Protein AF-A0A261Q6M7-F1 (afdb_monomer_lite)

Foldseek 3Di:
DWDFDQDPNDTFTWDDDPQKTFLQSLCVVLPVPVCLFPVNQCPDPVLVVVLVVVCVVVVHDSCVAWDADDDDPPGGIIGGNVSSLVSNCVSDVVSVVVVVVVVVQVVVCVVPVVSVVVVVVVVVVVVCVVVVNDDD

Secondary structure (DSSP, 8-state):
-EEEEEETTEEEEEEEETTEEEHHHHHHHTT--GGG-HHHHTTSHHHHHHHHHHHHHHT--HHHHEEEE-STTT-EEEEEHHHHHHHHHHH-HHHHHHHHHHHHHHHHHHH-HHHHHHHHHHHHHHHHHHTT----

Structure (mmCIF, N/CA/C/O backbone):
data_AF-A0A261Q6M7-F1
#
_entry.id   AF-A0A261Q6M7-F1
#
loop_
_atom_site.group_PDB
_atom_site.id
_atom_site.type_symbol
_atom_site.label_atom_id
_atom_site.label_alt_id
_atom_site.label_comp_id
_atom_site.label_asym_id
_atom_site.label_entity_id
_atom_site.label_seq_id
_atom_site.pdbx_PDB_ins_code
_atom_site.Cartn_x
_atom_site.Cartn_y
_atom_site.Cartn_z
_atom_site.occupancy
_atom_site.B_iso_or_equiv
_atom_site.auth_seq_id
_atom_site.auth_comp_id
_atom_site.auth_asym_id
_atom_site.auth_atom_id
_atom_site.pdbx_PDB_model_num
ATOM 1 N N . MET A 1 1 ? 16.156 -3.642 7.507 1.00 45.59 1 MET A N 1
ATOM 2 C CA . MET A 1 1 ? 15.536 -4.521 8.528 1.00 45.59 1 MET A CA 1
ATOM 3 C C . MET A 1 1 ? 14.318 -5.150 7.878 1.00 45.59 1 MET A C 1
ATOM 5 O O . MET A 1 1 ? 13.606 -4.434 7.192 1.00 45.59 1 MET A O 1
ATOM 9 N N . GLU A 1 2 ? 14.104 -6.455 8.018 1.00 50.75 2 GLU A N 1
ATOM 10 C CA . GLU A 1 2 ? 12.935 -7.129 7.436 1.00 50.75 2 GLU A CA 1
ATOM 11 C C . GLU A 1 2 ? 11.718 -6.931 8.341 1.00 50.75 2 GLU A C 1
ATOM 13 O O . GLU A 1 2 ? 11.823 -7.063 9.562 1.00 50.75 2 GLU A O 1
ATOM 18 N N . LYS A 1 3 ? 10.565 -6.593 7.755 1.00 54.12 3 LYS A N 1
ATOM 19 C CA . LYS A 1 3 ? 9.304 -6.509 8.492 1.00 54.12 3 LYS A CA 1
ATOM 20 C C . LYS A 1 3 ? 8.406 -7.653 8.056 1.00 54.12 3 LYS A C 1
ATOM 22 O O . LYS A 1 3 ? 8.107 -7.803 6.873 1.00 54.12 3 LYS A O 1
ATOM 27 N N . LEU A 1 4 ? 7.953 -8.429 9.035 1.00 43.09 4 LEU A N 1
ATOM 28 C CA . LEU A 1 4 ? 6.931 -9.442 8.832 1.00 43.09 4 LEU A CA 1
ATOM 29 C C . LEU A 1 4 ? 5.602 -8.738 8.551 1.00 43.09 4 LEU A C 1
ATOM 31 O O . LEU A 1 4 ? 5.015 -8.131 9.451 1.00 43.09 4 LEU A O 1
ATOM 35 N N . ILE A 1 5 ? 5.130 -8.803 7.311 1.00 57.44 5 ILE A N 1
ATOM 36 C CA . ILE A 1 5 ? 3.763 -8.403 6.984 1.00 57.44 5 ILE A CA 1
ATOM 37 C C . ILE A 1 5 ? 2.941 -9.685 6.931 1.00 57.44 5 ILE A C 1
ATOM 39 O O . ILE A 1 5 ? 3.225 -10.582 6.139 1.00 57.44 5 ILE A O 1
ATOM 43 N N . VAL A 1 6 ? 1.944 -9.789 7.811 1.00 52.16 6 VAL A N 1
ATOM 44 C CA . VAL A 1 6 ? 0.970 -10.880 7.763 1.00 52.16 6 VAL A CA 1
ATOM 45 C C . VAL A 1 6 ? -0.149 -10.449 6.829 1.00 52.16 6 VAL A C 1
ATOM 47 O O . VAL A 1 6 ? -0.922 -9.553 7.163 1.00 52.16 6 VAL A O 1
ATOM 50 N N . PHE A 1 7 ? -0.231 -11.084 5.666 1.00 50.12 7 PHE A N 1
ATOM 51 C CA . PHE A 1 7 ? -1.301 -10.871 4.699 1.00 50.12 7 PHE A CA 1
ATOM 52 C C . PHE A 1 7 ? -2.050 -12.190 4.498 1.00 50.12 7 PHE A C 1
ATOM 54 O O . PHE A 1 7 ? -1.425 -13.224 4.283 1.00 50.12 7 PHE A O 1
ATOM 61 N N . ASN A 1 8 ? -3.379 -12.193 4.647 1.00 47.53 8 ASN A N 1
ATOM 62 C CA . ASN A 1 8 ? -4.212 -13.406 4.574 1.00 47.53 8 ASN A CA 1
ATOM 63 C C . ASN A 1 8 ? -3.699 -14.587 5.430 1.00 47.53 8 ASN A C 1
ATOM 65 O O . ASN A 1 8 ? -3.713 -15.734 4.995 1.00 47.53 8 ASN A O 1
ATOM 69 N N . GLY A 1 9 ? -3.185 -14.315 6.635 1.00 48.59 9 GLY A N 1
ATOM 70 C CA . GLY A 1 9 ? -2.640 -15.350 7.527 1.00 48.59 9 GLY A CA 1
ATOM 71 C C . GLY A 1 9 ? -1.258 -15.890 7.135 1.00 48.59 9 GLY A C 1
ATOM 72 O O . GLY A 1 9 ? -0.716 -16.721 7.857 1.00 48.59 9 GLY A O 1
ATOM 73 N N . HIS A 1 10 ? -0.659 -15.387 6.054 1.00 49.84 10 HIS A N 1
ATOM 74 C CA . HIS A 1 10 ? 0.680 -15.756 5.612 1.00 49.84 10 HIS A CA 1
ATOM 75 C C . HIS A 1 10 ? 1.682 -14.685 6.038 1.00 49.84 10 HIS A C 1
ATOM 77 O O . HIS A 1 10 ? 1.532 -13.501 5.731 1.00 49.84 10 HIS A O 1
ATOM 83 N N . SER A 1 11 ? 2.713 -15.105 6.764 1.00 57.25 11 SER A N 1
ATOM 84 C CA . SER A 1 11 ? 3.893 -14.295 7.049 1.00 57.25 11 SER A CA 1
ATOM 85 C C . SER A 1 11 ? 4.720 -14.128 5.779 1.00 57.25 11 SER A C 1
ATOM 87 O O . SER A 1 11 ? 5.283 -15.105 5.285 1.00 57.25 11 SER A O 1
ATOM 89 N N . MET A 1 12 ? 4.816 -12.903 5.269 1.00 68.88 12 MET A N 1
ATOM 90 C CA . MET A 1 12 ? 5.655 -12.578 4.117 1.00 68.88 12 MET A CA 1
ATOM 91 C C . MET A 1 12 ? 6.823 -11.707 4.577 1.00 68.88 12 MET A C 1
ATOM 93 O O . MET A 1 12 ? 6.629 -10.709 5.277 1.00 68.88 12 MET A O 1
ATOM 97 N N . ASN A 1 13 ? 8.036 -12.088 4.176 1.00 77.06 13 ASN A N 1
ATOM 98 C CA . ASN A 1 13 ? 9.225 -11.269 4.380 1.00 77.06 13 ASN A CA 1
ATOM 99 C C . ASN A 1 13 ? 9.311 -10.261 3.240 1.00 77.06 13 ASN A C 1
ATOM 101 O O . ASN A 1 13 ? 9.616 -10.620 2.103 1.00 77.06 13 ASN A O 1
ATOM 105 N N . ILE A 1 14 ? 9.006 -9.004 3.549 1.00 87.00 14 ILE A N 1
ATOM 106 C CA . ILE A 1 14 ? 9.129 -7.894 2.611 1.00 87.00 14 ILE A CA 1
ATOM 107 C C . ILE A 1 14 ? 10.305 -7.032 3.060 1.00 87.00 14 ILE A C 1
ATOM 109 O O . ILE A 1 14 ? 10.364 -6.595 4.215 1.00 87.00 14 ILE A O 1
ATOM 113 N N . SER A 1 15 ? 11.249 -6.787 2.151 1.00 89.38 15 SER A N 1
ATOM 114 C CA . SER A 1 15 ? 12.418 -5.972 2.471 1.00 89.38 15 SER A CA 1
ATOM 115 C C . SER A 1 15 ? 12.017 -4.520 2.737 1.00 89.38 15 SER A C 1
ATOM 117 O O . SER A 1 15 ? 11.235 -3.930 1.984 1.00 89.38 15 SER A O 1
ATOM 119 N N . GLN A 1 16 ? 12.593 -3.936 3.792 1.00 89.44 16 GLN A N 1
ATOM 120 C CA . GLN A 1 16 ? 12.360 -2.554 4.204 1.00 89.44 16 GLN A CA 1
ATOM 121 C C . GLN A 1 16 ? 13.678 -1.829 4.526 1.00 89.44 16 GLN A C 1
ATOM 123 O O . GLN A 1 16 ? 14.588 -2.370 5.169 1.00 89.44 16 GLN A O 1
ATOM 128 N N . ASP A 1 17 ? 13.744 -0.573 4.096 1.00 85.62 17 ASP A N 1
ATOM 129 C CA . ASP A 1 17 ? 14.850 0.361 4.298 1.00 85.62 17 ASP A CA 1
ATOM 130 C C . ASP A 1 17 ? 14.286 1.740 4.679 1.00 85.62 17 ASP A C 1
ATOM 132 O O . ASP A 1 17 ? 13.781 2.476 3.830 1.00 85.62 17 ASP A O 1
ATOM 136 N N . GLY A 1 18 ? 14.284 2.064 5.975 1.00 87.25 18 GLY A N 1
ATOM 137 C CA . GLY A 1 18 ? 13.556 3.226 6.493 1.00 87.25 18 GLY A CA 1
ATOM 138 C C . GLY A 1 18 ? 12.059 3.118 6.191 1.00 87.25 18 GLY A C 1
ATOM 139 O O . GLY A 1 18 ? 11.425 2.119 6.527 1.00 87.25 18 GLY A O 1
ATOM 140 N N . GLU A 1 19 ? 11.492 4.122 5.530 1.00 89.12 19 GLU A N 1
ATOM 141 C CA . GLU A 1 19 ? 10.093 4.123 5.069 1.00 89.12 19 GLU A CA 1
ATOM 142 C C . GLU A 1 19 ? 9.909 3.479 3.685 1.00 89.12 19 GLU A C 1
ATOM 144 O O . GLU A 1 19 ? 8.789 3.406 3.176 1.00 89.12 19 GLU A O 1
ATOM 149 N N . MET A 1 20 ? 10.996 3.003 3.067 1.00 92.69 20 MET A N 1
ATOM 150 C CA . MET A 1 20 ? 10.967 2.388 1.745 1.00 92.69 20 MET A CA 1
ATOM 151 C C . MET A 1 20 ? 10.717 0.888 1.848 1.00 92.69 20 MET A C 1
ATOM 153 O O . MET A 1 20 ? 11.417 0.169 2.559 1.00 92.69 20 MET A O 1
ATOM 157 N N . ILE A 1 21 ? 9.760 0.410 1.066 1.00 93.75 21 ILE A N 1
ATOM 158 C CA . ILE A 1 21 ? 9.349 -0.986 0.964 1.00 93.75 21 ILE A CA 1
ATOM 159 C C . ILE A 1 21 ? 9.684 -1.503 -0.436 1.00 93.75 21 ILE A C 1
ATOM 161 O O . ILE A 1 21 ? 9.487 -0.803 -1.434 1.00 93.75 21 ILE A O 1
ATOM 165 N N . SER A 1 22 ? 10.183 -2.734 -0.523 1.00 94.00 22 SER A N 1
ATOM 166 C CA . SER A 1 22 ? 10.441 -3.407 -1.798 1.00 94.00 22 SER A CA 1
ATOM 167 C C . SER A 1 22 ? 9.127 -3.793 -2.489 1.00 94.00 22 SER A C 1
ATOM 169 O O . SER A 1 22 ? 8.461 -4.758 -2.112 1.00 94.00 22 SER A O 1
ATOM 171 N N . LEU A 1 23 ? 8.772 -3.079 -3.564 1.00 95.69 23 LEU A N 1
ATOM 172 C CA . LEU A 1 23 ? 7.644 -3.450 -4.430 1.00 95.69 23 LEU A CA 1
ATOM 173 C C . LEU A 1 23 ? 7.917 -4.769 -5.156 1.00 95.69 23 LEU A C 1
ATOM 175 O O . LEU A 1 23 ? 7.002 -5.499 -5.518 1.00 95.69 23 LEU A O 1
ATOM 179 N N . THR A 1 24 ?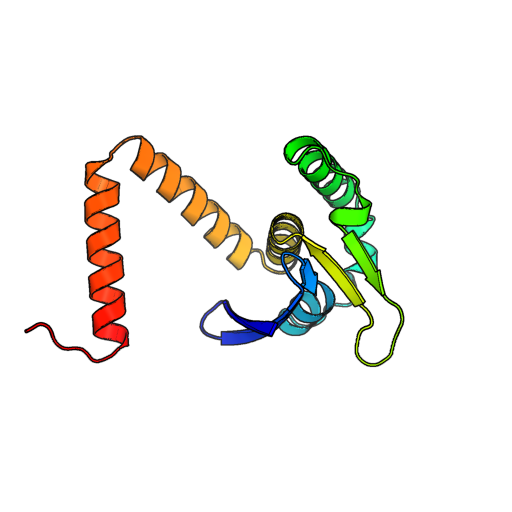 9.191 -5.082 -5.389 1.00 94.56 24 THR A N 1
ATOM 180 C CA . THR A 1 24 ? 9.588 -6.336 -6.038 1.00 94.56 24 THR A CA 1
ATOM 181 C C . THR A 1 24 ? 9.313 -7.538 -5.145 1.00 94.56 24 THR A C 1
ATOM 183 O O . THR A 1 24 ? 8.859 -8.561 -5.650 1.00 94.56 24 THR A O 1
ATOM 186 N N . ASP A 1 25 ? 9.524 -7.415 -3.835 1.00 92.50 25 ASP A N 1
ATOM 187 C CA . ASP A 1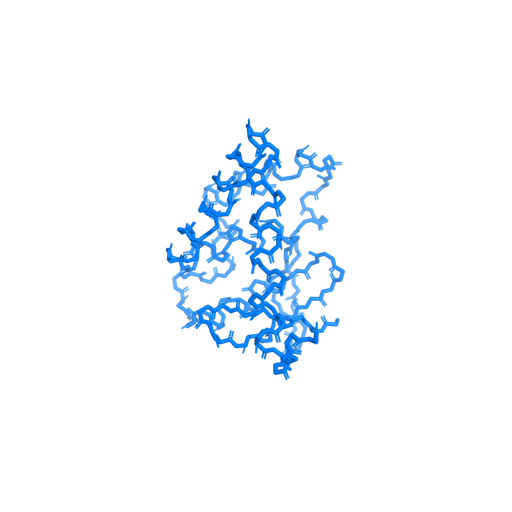 25 ? 9.204 -8.500 -2.907 1.00 92.50 25 ASP A CA 1
ATOM 188 C C . ASP A 1 25 ? 7.695 -8.622 -2.705 1.00 92.50 25 ASP A C 1
ATOM 190 O O . ASP A 1 25 ? 7.191 -9.739 -2.712 1.00 92.50 25 ASP A O 1
ATOM 194 N N . LEU A 1 26 ? 6.958 -7.502 -2.649 1.00 92.62 26 LEU A N 1
ATOM 195 C CA . LEU A 1 26 ? 5.487 -7.525 -2.635 1.00 92.62 26 LEU A CA 1
ATOM 196 C C . LEU A 1 26 ? 4.925 -8.254 -3.859 1.00 92.62 26 LEU A C 1
ATOM 198 O O . LEU A 1 26 ? 4.105 -9.154 -3.731 1.00 92.62 26 LEU A O 1
ATOM 202 N N . TRP A 1 27 ? 5.421 -7.911 -5.046 1.00 94.62 27 TRP A N 1
ATOM 203 C CA . TRP A 1 27 ? 5.039 -8.565 -6.293 1.00 94.62 27 TRP A CA 1
ATOM 204 C C . TRP A 1 27 ? 5.287 -10.076 -6.268 1.00 94.62 27 TRP A C 1
ATOM 206 O O . TRP A 1 27 ? 4.393 -10.849 -6.607 1.00 94.62 27 TRP A O 1
ATOM 216 N N . LYS A 1 28 ? 6.478 -10.504 -5.829 1.00 91.44 28 LYS A N 1
ATOM 217 C CA . LYS A 1 28 ? 6.816 -11.929 -5.699 1.00 91.44 28 LYS A CA 1
ATOM 218 C C . LYS A 1 28 ? 5.909 -12.637 -4.699 1.00 91.44 28 LYS A C 1
ATOM 220 O O . LYS A 1 28 ? 5.441 -13.737 -4.971 1.00 91.44 28 LYS A O 1
ATOM 225 N N . ALA A 1 29 ? 5.651 -11.998 -3.563 1.00 88.56 29 ALA A N 1
ATOM 226 C CA . ALA A 1 29 ? 4.819 -12.547 -2.506 1.00 88.56 29 ALA A CA 1
ATOM 227 C C . ALA A 1 29 ? 3.343 -12.678 -2.932 1.00 88.56 29 ALA A C 1
ATOM 229 O O . ALA A 1 29 ? 2.650 -13.584 -2.481 1.00 88.56 29 ALA A O 1
ATOM 230 N N . CYS A 1 30 ? 2.888 -11.838 -3.865 1.00 89.12 30 CYS A N 1
ATOM 231 C CA . CYS A 1 30 ? 1.559 -11.904 -4.474 1.00 89.12 30 CYS A CA 1
ATOM 232 C C . CYS A 1 30 ? 1.512 -12.727 -5.778 1.00 89.12 30 CYS A C 1
ATOM 234 O O . CYS A 1 30 ? 0.658 -12.481 -6.626 1.00 89.12 30 CYS A O 1
ATOM 236 N N . GLY A 1 31 ? 2.417 -13.693 -5.959 1.00 90.19 31 GLY A N 1
ATOM 237 C CA . GLY A 1 31 ? 2.354 -14.658 -7.066 1.00 90.19 31 GLY A CA 1
ATOM 238 C C . GLY A 1 31 ? 3.111 -14.267 -8.336 1.00 90.19 31 GLY A C 1
ATOM 239 O O . GLY A 1 31 ? 3.065 -15.012 -9.308 1.00 90.19 31 GLY A O 1
ATOM 240 N N . ALA A 1 32 ? 3.843 -13.148 -8.328 1.00 92.88 32 ALA A N 1
ATOM 241 C CA . ALA A 1 32 ? 4.768 -12.757 -9.393 1.00 92.88 32 ALA A CA 1
ATOM 242 C C . ALA A 1 32 ? 4.153 -12.683 -10.812 1.00 92.88 32 ALA A C 1
ATOM 244 O O . ALA A 1 32 ? 4.822 -13.010 -11.789 1.00 92.88 32 ALA A O 1
ATOM 245 N N . ASP A 1 33 ? 2.903 -12.226 -10.946 1.00 95.19 33 ASP A N 1
ATOM 246 C CA . ASP A 1 33 ? 2.260 -12.022 -12.254 1.00 95.19 33 ASP A CA 1
ATOM 247 C C . ASP A 1 33 ? 3.049 -11.011 -13.107 1.00 95.19 33 ASP A C 1
ATOM 249 O O . ASP A 1 33 ? 3.195 -9.840 -12.740 1.00 95.19 33 ASP A O 1
ATOM 253 N N . ASP A 1 34 ? 3.551 -11.453 -14.259 1.00 95.31 34 ASP A N 1
ATOM 254 C CA . ASP A 1 34 ? 4.388 -10.646 -15.146 1.00 95.31 34 ASP A CA 1
ATOM 255 C C . ASP A 1 34 ? 3.710 -9.366 -15.648 1.00 95.31 34 ASP A C 1
ATOM 257 O O . ASP A 1 34 ? 4.389 -8.348 -15.823 1.00 95.31 34 ASP A O 1
ATOM 261 N N . SER A 1 35 ? 2.384 -9.376 -15.809 1.00 95.06 35 SER A N 1
ATOM 262 C CA . SER A 1 35 ? 1.609 -8.198 -16.219 1.00 95.06 35 SER A CA 1
ATOM 263 C C . SER A 1 35 ? 1.552 -7.123 -15.131 1.00 95.06 35 SER A C 1
ATOM 265 O O . SER A 1 35 ? 1.369 -5.938 -15.416 1.00 95.06 35 SER A O 1
ATOM 267 N N . LYS A 1 36 ? 1.765 -7.522 -13.874 1.00 96.56 36 LYS A N 1
ATOM 268 C CA . LYS A 1 36 ? 1.678 -6.649 -12.707 1.00 96.56 36 LYS A CA 1
ATOM 269 C C . LYS A 1 36 ? 3.026 -6.188 -12.179 1.00 96.56 36 LYS A C 1
ATOM 271 O O . LYS A 1 36 ? 3.040 -5.539 -11.146 1.00 96.56 36 LYS A O 1
ATOM 276 N N . ARG A 1 37 ? 4.148 -6.478 -12.849 1.00 96.38 37 ARG A N 1
ATOM 277 C CA . ARG A 1 37 ? 5.496 -6.110 -12.371 1.00 96.38 37 ARG A CA 1
ATOM 278 C C . ARG A 1 37 ? 5.587 -4.634 -11.945 1.00 96.38 37 ARG A C 1
ATOM 280 O O . ARG A 1 37 ? 5.100 -3.765 -12.675 1.00 96.38 37 ARG A O 1
ATOM 287 N N . PRO A 1 38 ? 6.343 -4.305 -10.876 1.00 96.75 38 PRO A N 1
ATOM 288 C CA . PRO A 1 38 ? 6.433 -2.931 -10.380 1.00 96.75 38 PRO A CA 1
ATOM 289 C C . PRO A 1 38 ? 6.907 -1.940 -11.444 1.00 96.75 38 PRO A C 1
ATOM 291 O O . PRO A 1 38 ? 6.376 -0.843 -11.553 1.00 96.75 38 PRO A O 1
ATOM 294 N N . ALA A 1 39 ? 7.880 -2.342 -12.269 1.00 94.69 39 ALA A N 1
ATOM 295 C CA . ALA A 1 39 ? 8.438 -1.498 -13.324 1.00 94.69 39 ALA A CA 1
ATOM 296 C C . ALA A 1 39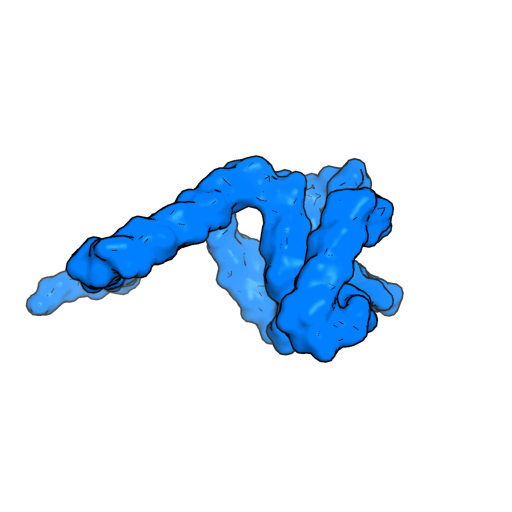 ? 7.416 -1.109 -14.410 1.00 94.69 39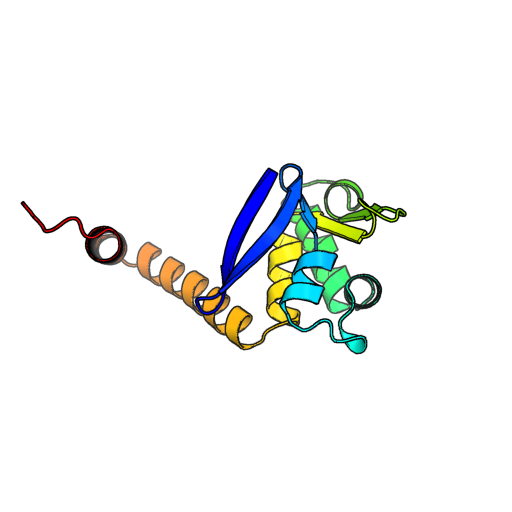 ALA A C 1
ATOM 298 O O . ALA A 1 39 ? 7.618 -0.097 -15.082 1.00 94.69 39 ALA A O 1
ATOM 299 N N . PHE A 1 40 ? 6.354 -1.902 -14.588 1.00 96.12 40 PHE A N 1
ATOM 300 C CA . PHE A 1 40 ? 5.239 -1.584 -15.479 1.00 96.12 40 PHE A CA 1
ATOM 301 C C . PHE A 1 40 ? 4.176 -0.772 -14.751 1.00 96.12 40 PHE A C 1
ATOM 303 O O . PHE A 1 40 ? 3.766 0.269 -15.256 1.00 96.12 40 PHE A O 1
ATOM 310 N N . TRP A 1 41 ? 3.800 -1.192 -13.541 1.00 97.75 41 TRP A N 1
ATOM 311 C CA . TRP A 1 41 ? 2.788 -0.506 -12.744 1.00 97.75 41 TRP A CA 1
ATOM 312 C C . TRP A 1 41 ? 3.128 0.968 -12.492 1.00 97.75 41 TRP A C 1
ATOM 314 O O . TRP A 1 41 ? 2.295 1.825 -12.750 1.00 97.75 41 TRP A O 1
ATOM 324 N N . VAL A 1 42 ? 4.373 1.302 -12.122 1.00 96.62 42 VAL A N 1
ATOM 325 C CA . VAL A 1 42 ? 4.782 2.705 -11.863 1.00 96.62 42 VAL A CA 1
ATOM 326 C C . VAL A 1 42 ? 4.690 3.630 -13.087 1.00 96.62 42 VAL A C 1
ATOM 328 O O . VAL A 1 42 ? 4.909 4.832 -12.959 1.00 96.62 42 VAL A O 1
ATOM 331 N N . ARG A 1 43 ? 4.431 3.080 -14.279 1.00 96.12 43 ARG A N 1
ATOM 332 C CA . ARG A 1 43 ? 4.251 3.825 -15.533 1.00 96.12 43 ARG A CA 1
ATOM 333 C C . ARG A 1 43 ? 2.783 3.961 -15.938 1.00 96.12 43 ARG A C 1
ATOM 335 O O . ARG A 1 43 ? 2.511 4.708 -16.871 1.00 96.12 43 ARG A O 1
ATOM 342 N N . GLN A 1 44 ? 1.872 3.241 -15.282 1.00 97.94 44 GLN A N 1
ATOM 343 C CA . GLN A 1 44 ? 0.434 3.382 -15.504 1.00 97.94 44 GLN A CA 1
ATOM 344 C C . GLN A 1 44 ? -0.021 4.776 -15.067 1.00 97.94 44 GLN A C 1
ATOM 346 O O . GLN A 1 44 ? 0.536 5.353 -14.129 1.00 97.94 44 GLN A O 1
ATOM 351 N N . GLU A 1 45 ? -1.010 5.328 -15.764 1.00 98.06 45 GLU A N 1
ATOM 352 C CA . GLU A 1 45 ? -1.457 6.706 -15.561 1.00 98.06 45 GLU A CA 1
ATOM 353 C C . GLU A 1 45 ? -1.951 6.934 -14.127 1.00 98.06 45 GLU A C 1
ATOM 355 O O . GLU A 1 45 ? -1.556 7.905 -13.477 1.00 98.06 45 GLU A O 1
ATOM 360 N N . GLU A 1 46 ? -2.716 5.983 -13.596 1.00 97.19 46 GLU A N 1
ATOM 361 C CA . GLU A 1 46 ? -3.268 6.002 -12.245 1.00 97.19 46 GLU A CA 1
ATOM 362 C C . GLU A 1 46 ? -2.156 5.982 -11.190 1.00 97.19 46 GLU A C 1
ATOM 364 O O . GLU A 1 46 ? -2.144 6.809 -10.274 1.00 97.19 46 GLU A O 1
ATOM 369 N N . ALA A 1 47 ? -1.164 5.101 -11.354 1.00 97.44 47 ALA A N 1
ATOM 370 C CA . ALA A 1 47 ? -0.022 5.014 -10.448 1.00 97.44 47 ALA A CA 1
ATOM 371 C C . ALA A 1 47 ? 0.813 6.302 -10.477 1.00 97.44 47 ALA A C 1
ATOM 373 O O . ALA A 1 47 ? 1.182 6.836 -9.430 1.00 97.44 47 ALA A O 1
ATOM 374 N N . VAL A 1 48 ? 1.075 6.852 -11.667 1.00 97.56 48 VAL A N 1
ATOM 375 C CA . VAL A 1 48 ? 1.780 8.133 -11.821 1.00 97.56 48 VAL A CA 1
ATOM 376 C C . VAL A 1 48 ? 1.008 9.262 -11.134 1.00 97.56 48 VAL A C 1
ATOM 378 O O . VAL A 1 48 ? 1.617 10.088 -10.446 1.00 97.56 48 VAL A O 1
ATOM 381 N N . GLY A 1 49 ? -0.318 9.298 -11.289 1.00 98.12 49 GLY A N 1
ATOM 382 C CA . GLY A 1 49 ? -1.196 10.250 -10.612 1.00 98.12 49 GLY A CA 1
ATOM 383 C C . GLY A 1 49 ? -1.097 10.145 -9.090 1.00 98.12 49 GLY A C 1
ATOM 384 O O . GLY A 1 49 ? -0.837 11.147 -8.416 1.00 98.12 49 GLY A O 1
ATOM 385 N N . PHE A 1 50 ? -1.208 8.930 -8.551 1.00 98.06 50 PHE A N 1
ATOM 386 C CA . PHE A 1 50 ? -1.122 8.665 -7.115 1.00 98.06 50 PHE A CA 1
ATOM 387 C C . PHE A 1 50 ? 0.239 9.051 -6.520 1.00 98.06 50 PHE A C 1
ATOM 389 O O . PHE A 1 50 ? 0.314 9.719 -5.483 1.00 98.06 50 PHE A O 1
ATOM 396 N N . ILE A 1 51 ? 1.338 8.687 -7.187 1.00 97.62 51 ILE A N 1
ATOM 397 C CA . ILE A 1 51 ? 2.698 9.004 -6.728 1.00 97.62 51 ILE A CA 1
ATOM 398 C C . ILE A 1 51 ? 2.906 10.529 -6.697 1.00 97.62 51 ILE A C 1
ATOM 400 O O . ILE A 1 51 ? 3.452 11.056 -5.726 1.00 97.62 51 ILE A O 1
ATOM 404 N N . LYS A 1 52 ? 2.426 11.265 -7.710 1.00 97.56 52 LYS A N 1
ATOM 405 C CA . LYS A 1 52 ? 2.473 12.740 -7.719 1.00 97.56 52 LYS A CA 1
ATOM 406 C C . LYS A 1 52 ? 1.633 13.355 -6.598 1.00 97.56 52 LYS A C 1
ATOM 408 O O . LYS A 1 52 ? 2.077 14.316 -5.969 1.00 97.56 52 LYS A O 1
ATOM 413 N N . ALA A 1 53 ? 0.447 12.811 -6.327 1.00 98.00 53 ALA A N 1
ATOM 414 C CA . ALA A 1 53 ? -0.386 13.262 -5.215 1.00 98.00 53 ALA A CA 1
ATOM 415 C C . ALA A 1 53 ? 0.310 13.032 -3.863 1.00 98.00 53 ALA A C 1
ATOM 417 O O . ALA A 1 53 ? 0.312 13.921 -3.014 1.00 98.00 53 ALA A O 1
ATOM 418 N N . THR A 1 54 ? 0.985 11.891 -3.708 1.00 97.38 54 THR A N 1
ATOM 419 C CA . THR A 1 54 ? 1.772 11.553 -2.514 1.00 97.38 54 THR A CA 1
ATOM 420 C C . THR A 1 54 ? 2.948 12.521 -2.331 1.00 97.38 54 THR A C 1
ATOM 422 O O . THR A 1 54 ? 3.138 13.062 -1.243 1.00 97.38 54 THR A O 1
ATOM 425 N N . ALA A 1 55 ? 3.689 12.825 -3.403 1.00 97.44 55 ALA A N 1
ATOM 426 C CA . ALA A 1 55 ? 4.765 13.824 -3.396 1.00 97.44 55 ALA A CA 1
ATOM 427 C C . ALA A 1 55 ? 4.269 15.209 -2.958 1.00 97.44 55 ALA A C 1
ATOM 429 O O . ALA A 1 55 ? 4.874 15.858 -2.104 1.00 97.44 55 ALA A O 1
ATOM 430 N N . LYS A 1 56 ? 3.117 15.641 -3.486 1.00 97.75 56 LYS A N 1
ATOM 431 C CA . LYS A 1 56 ? 2.479 16.904 -3.098 1.00 97.75 56 LYS A CA 1
ATOM 432 C C . LYS A 1 56 ? 2.055 16.908 -1.627 1.00 97.75 56 LYS A C 1
ATOM 434 O O . LYS A 1 56 ? 2.254 17.916 -0.954 1.00 97.75 56 LYS A O 1
ATOM 439 N N . PHE A 1 57 ? 1.485 15.807 -1.137 1.00 96.81 57 PHE A N 1
ATOM 440 C CA . PHE A 1 57 ? 1.024 15.678 0.247 1.00 96.81 57 PHE A CA 1
ATOM 441 C C . PHE A 1 57 ? 2.179 15.817 1.247 1.00 96.81 57 PHE A C 1
ATOM 443 O O . PHE A 1 57 ? 2.096 16.622 2.173 1.00 96.81 57 PHE A O 1
ATOM 450 N N . PHE A 1 58 ? 3.288 15.112 1.009 1.00 95.75 58 PHE A N 1
ATOM 451 C CA . PHE A 1 58 ? 4.480 15.189 1.861 1.00 95.75 58 PHE A CA 1
ATOM 452 C C . PHE A 1 58 ? 5.401 16.374 1.554 1.00 95.75 58 PHE A C 1
ATOM 454 O O . PHE A 1 58 ? 6.384 16.573 2.264 1.00 95.75 58 PHE A O 1
ATOM 461 N N . LYS A 1 59 ? 5.093 17.176 0.524 1.00 97.06 59 LYS A N 1
ATOM 462 C CA . LYS A 1 59 ? 5.916 18.305 0.057 1.00 97.06 59 LYS A CA 1
ATOM 463 C C . LYS A 1 59 ? 7.362 17.881 -0.239 1.00 97.06 59 LYS A C 1
ATOM 465 O O . LYS A 1 59 ? 8.309 18.535 0.194 1.00 97.06 59 LYS A O 1
ATOM 470 N N . CYS A 1 60 ? 7.525 16.777 -0.962 1.00 95.00 60 CYS A N 1
ATOM 471 C CA . CYS A 1 60 ? 8.828 16.199 -1.281 1.00 95.00 60 CYS A CA 1
ATOM 472 C C . CYS A 1 60 ? 8.951 15.817 -2.763 1.00 95.00 60 CYS A C 1
ATOM 474 O O . CYS A 1 60 ? 7.969 15.784 -3.506 1.00 95.00 60 CYS A O 1
ATOM 476 N N . ASP A 1 61 ? 10.178 15.530 -3.197 1.00 93.50 61 ASP A N 1
ATOM 477 C CA . ASP A 1 61 ? 10.465 15.130 -4.573 1.00 93.50 61 ASP A CA 1
ATOM 478 C C . ASP A 1 61 ? 10.091 13.669 -4.847 1.00 93.50 61 ASP A C 1
ATOM 480 O O . ASP A 1 61 ? 10.287 12.785 -4.022 1.00 93.50 61 ASP A O 1
ATOM 484 N N . LEU A 1 62 ? 9.691 13.359 -6.084 1.00 91.94 62 LEU A N 1
ATOM 485 C CA . LEU A 1 62 ? 9.383 11.981 -6.508 1.00 91.94 62 LEU A CA 1
ATOM 486 C C . LEU A 1 62 ? 10.523 10.983 -6.228 1.00 91.94 62 LEU A C 1
ATOM 488 O O . LEU A 1 62 ? 10.272 9.817 -5.930 1.00 91.94 62 LEU A O 1
ATOM 492 N N . LYS A 1 63 ? 11.779 11.440 -6.303 1.00 90.75 63 LYS A N 1
ATOM 493 C CA . LYS A 1 63 ? 12.970 10.607 -6.075 1.00 90.75 63 LYS A CA 1
ATOM 494 C C . LYS A 1 63 ? 13.122 10.150 -4.622 1.00 90.75 63 LYS A C 1
ATOM 496 O O . LYS A 1 63 ? 13.773 9.133 -4.398 1.00 90.75 63 LYS A O 1
ATOM 501 N N . SER A 1 64 ? 12.558 10.874 -3.650 1.00 92.25 64 SER A N 1
ATOM 502 C CA . SER A 1 64 ? 12.562 10.423 -2.252 1.00 92.25 64 SER A CA 1
ATOM 503 C C . SER A 1 64 ? 11.509 9.343 -2.001 1.00 92.25 64 SER A C 1
ATOM 505 O O . SER A 1 64 ? 11.659 8.550 -1.077 1.00 92.25 64 SER A O 1
ATOM 507 N N . LEU A 1 65 ? 10.476 9.279 -2.846 1.00 95.75 65 LEU A N 1
ATOM 508 C CA . LEU A 1 65 ? 9.353 8.359 -2.700 1.00 95.75 65 LEU A CA 1
ATOM 509 C C . LEU A 1 65 ? 9.473 7.085 -3.535 1.00 95.75 65 LEU A C 1
ATOM 511 O O . LEU A 1 65 ? 8.828 6.093 -3.206 1.00 95.75 65 LEU A O 1
ATOM 515 N N . LEU A 1 66 ? 10.257 7.097 -4.614 1.00 95.94 66 LEU A N 1
ATOM 516 C CA . LEU A 1 66 ? 10.417 5.959 -5.515 1.00 95.94 66 LEU A CA 1
ATOM 517 C C . LEU A 1 66 ? 11.869 5.860 -5.995 1.00 95.94 66 LEU A C 1
ATOM 519 O O . LEU A 1 66 ? 12.393 6.781 -6.622 1.00 95.94 66 LEU A O 1
ATOM 523 N N . LYS A 1 67 ? 12.504 4.708 -5.756 1.00 93.50 67 LYS A N 1
ATOM 524 C CA . LYS A 1 67 ? 13.855 4.399 -6.241 1.00 93.50 67 LYS A CA 1
ATOM 525 C C . LYS A 1 67 ? 13.886 3.051 -6.954 1.00 93.50 67 LYS A C 1
ATOM 527 O O . LYS A 1 67 ? 13.307 2.066 -6.500 1.00 93.50 67 LYS A O 1
ATOM 532 N N . THR A 1 68 ? 14.612 2.996 -8.063 1.00 91.38 68 THR A N 1
ATOM 533 C CA . THR A 1 68 ? 14.924 1.748 -8.765 1.00 91.38 68 THR A CA 1
ATOM 534 C C . THR A 1 68 ? 16.412 1.468 -8.645 1.00 91.38 68 THR A C 1
ATOM 536 O O . THR A 1 68 ? 17.225 2.290 -9.069 1.00 91.38 68 THR A O 1
ATOM 539 N N . ALA A 1 69 ? 16.772 0.312 -8.099 1.00 85.00 69 ALA A N 1
ATOM 540 C CA . ALA A 1 69 ? 18.154 -0.135 -7.989 1.00 85.00 69 ALA A CA 1
ATOM 541 C C . ALA A 1 69 ? 18.422 -1.281 -8.971 1.00 85.00 69 ALA A C 1
ATOM 543 O O . ALA A 1 69 ? 17.586 -2.168 -9.155 1.00 85.00 69 ALA A O 1
ATOM 544 N N . LYS A 1 70 ? 19.605 -1.277 -9.594 1.00 78.88 70 LYS A N 1
ATOM 545 C CA . LYS A 1 70 ? 20.112 -2.406 -10.386 1.00 78.88 70 LYS A CA 1
ATOM 546 C C . LYS A 1 70 ? 21.015 -3.261 -9.495 1.00 78.88 70 LYS A C 1
ATOM 548 O O . LYS A 1 70 ? 21.855 -2.714 -8.792 1.00 78.88 70 LYS A O 1
ATOM 553 N N . GLY A 1 71 ? 20.876 -4.585 -9.544 1.00 68.69 71 GLY A N 1
ATOM 554 C CA . GLY A 1 71 ? 21.757 -5.499 -8.809 1.00 68.69 71 GLY A CA 1
ATOM 555 C C . GLY A 1 71 ? 21.117 -6.852 -8.509 1.00 68.69 71 GLY A C 1
ATOM 556 O O . GLY A 1 71 ? 19.898 -6.968 -8.454 1.00 68.69 71 GLY A O 1
ATOM 557 N N . ARG A 1 72 ? 21.947 -7.882 -8.308 1.00 61.16 72 ARG A N 1
ATOM 558 C CA . ARG A 1 72 ? 21.495 -9.263 -8.048 1.00 61.16 72 ARG A CA 1
ATOM 559 C C . ARG A 1 72 ? 20.854 -9.443 -6.664 1.00 61.16 72 ARG A C 1
ATOM 561 O O . ARG A 1 72 ? 19.948 -10.255 -6.540 1.00 61.16 72 ARG A O 1
ATOM 568 N N . TYR A 1 73 ? 21.316 -8.694 -5.657 1.00 61.94 73 TYR A N 1
ATOM 569 C CA . TYR A 1 73 ? 20.912 -8.872 -4.251 1.00 61.94 73 TYR A CA 1
ATOM 570 C C . TYR A 1 73 ? 20.134 -7.687 -3.657 1.00 61.94 73 TYR A C 1
ATOM 572 O O . TYR A 1 73 ? 19.331 -7.882 -2.758 1.00 61.94 73 TYR A O 1
ATOM 580 N N . SER A 1 74 ? 20.330 -6.471 -4.175 1.00 65.50 74 SER A N 1
ATOM 581 C CA . SER A 1 74 ? 19.638 -5.243 -3.737 1.00 65.50 74 SER A CA 1
ATOM 582 C C . SER A 1 74 ? 18.873 -4.547 -4.871 1.00 65.50 74 SER A C 1
ATOM 584 O O . SER A 1 74 ? 18.407 -3.415 -4.721 1.00 65.50 74 SER A O 1
ATOM 586 N N . GLY A 1 75 ? 18.758 -5.206 -6.028 1.00 83.94 75 GLY A N 1
ATOM 587 C CA . GLY A 1 75 ? 18.020 -4.685 -7.171 1.00 83.94 75 GLY A CA 1
ATOM 588 C C . GLY A 1 75 ? 16.512 -4.800 -6.986 1.00 83.94 75 GLY A C 1
ATOM 589 O O . GLY A 1 75 ? 16.017 -5.713 -6.330 1.00 83.94 75 GLY A O 1
ATOM 590 N N . GLY A 1 76 ? 15.778 -3.871 -7.587 1.00 91.50 76 GLY A N 1
ATOM 591 C CA . GLY A 1 76 ? 14.324 -3.838 -7.508 1.00 91.50 76 GLY A CA 1
ATOM 592 C C . GLY A 1 76 ? 13.762 -2.426 -7.518 1.00 91.50 76 GLY A C 1
ATOM 593 O O . GLY A 1 76 ? 14.489 -1.432 -7.597 1.00 91.50 76 GLY A O 1
ATOM 594 N N . THR A 1 77 ? 12.438 -2.357 -7.446 1.00 95.31 77 THR A N 1
ATOM 595 C CA . THR A 1 77 ? 11.698 -1.106 -7.253 1.00 95.31 77 THR A CA 1
ATOM 596 C C . THR A 1 77 ? 11.327 -0.980 -5.787 1.00 95.31 77 THR A C 1
ATOM 598 O O . THR A 1 77 ? 10.728 -1.896 -5.225 1.00 95.31 77 THR A O 1
ATOM 601 N N . TRP A 1 78 ? 11.677 0.148 -5.188 1.00 95.12 78 TRP A N 1
ATOM 602 C CA . TRP A 1 78 ? 11.421 0.467 -3.792 1.00 95.12 78 TRP A CA 1
ATOM 603 C C . TRP A 1 78 ? 10.618 1.750 -3.721 1.00 95.12 78 TRP A C 1
ATOM 605 O O . TRP A 1 78 ? 10.944 2.708 -4.426 1.00 95.12 78 TRP A O 1
ATOM 615 N N . ALA A 1 79 ? 9.615 1.788 -2.855 1.00 96.56 79 ALA A N 1
ATOM 616 C CA . ALA A 1 79 ? 8.771 2.960 -2.710 1.00 96.56 79 ALA A CA 1
ATOM 617 C C . ALA A 1 79 ? 8.422 3.243 -1.253 1.00 96.56 79 ALA A C 1
ATOM 619 O O . ALA A 1 79 ? 8.397 2.326 -0.433 1.00 96.56 79 ALA A O 1
ATOM 620 N N . HIS A 1 80 ? 8.115 4.501 -0.955 1.00 96.00 80 HIS A N 1
ATOM 621 C CA . HIS A 1 80 ? 7.569 4.915 0.331 1.00 96.00 80 HIS A CA 1
ATOM 622 C C . HIS A 1 80 ? 6.328 4.079 0.682 1.00 96.00 80 HIS A C 1
ATOM 624 O O . HIS A 1 80 ? 5.548 3.717 -0.204 1.00 96.00 80 HIS A O 1
ATOM 630 N N . VAL A 1 81 ? 6.119 3.797 1.971 1.00 94.06 81 VAL A N 1
ATOM 631 C CA . VAL A 1 81 ? 5.072 2.885 2.467 1.00 94.06 81 VAL A CA 1
ATOM 632 C C . VAL A 1 81 ? 3.672 3.168 1.904 1.00 94.06 81 VAL A C 1
ATOM 634 O O . VAL A 1 81 ? 2.941 2.228 1.607 1.00 94.06 81 VAL A O 1
ATOM 637 N N . GLN A 1 82 ? 3.311 4.434 1.672 1.00 94.62 82 GLN A N 1
ATOM 638 C CA . GLN A 1 82 ? 2.013 4.794 1.084 1.00 94.62 82 GLN A CA 1
ATOM 639 C C . GLN A 1 82 ? 1.869 4.335 -0.378 1.00 94.62 82 GLN A C 1
ATOM 641 O O . GLN A 1 82 ? 0.818 3.837 -0.766 1.00 94.62 82 GLN A O 1
ATOM 646 N N . ILE A 1 83 ? 2.936 4.437 -1.177 1.00 97.50 83 ILE A N 1
ATOM 647 C CA . ILE A 1 83 ? 2.962 3.940 -2.564 1.00 97.50 83 ILE A CA 1
ATOM 648 C C . ILE A 1 83 ? 3.009 2.412 -2.574 1.00 97.50 83 ILE A C 1
ATOM 650 O O . ILE A 1 83 ? 2.385 1.774 -3.416 1.00 97.50 83 ILE A O 1
ATOM 654 N N . ALA A 1 84 ? 3.729 1.813 -1.625 1.00 96.12 84 ALA A N 1
ATOM 655 C CA . ALA A 1 84 ? 3.777 0.366 -1.488 1.00 96.12 84 ALA A CA 1
ATOM 656 C C . ALA A 1 84 ? 2.417 -0.237 -1.119 1.00 96.12 84 ALA A C 1
ATOM 658 O O . ALA A 1 84 ? 2.068 -1.291 -1.647 1.00 96.12 84 ALA A O 1
ATOM 659 N N . LEU A 1 85 ? 1.636 0.439 -0.269 1.00 94.88 85 LEU A N 1
ATOM 660 C CA . LEU A 1 85 ? 0.272 0.030 0.054 1.00 94.88 85 LEU A CA 1
ATOM 661 C C . LEU A 1 85 ? -0.642 0.117 -1.173 1.00 94.88 85 LEU A C 1
ATOM 663 O O . LEU A 1 85 ? -1.359 -0.837 -1.450 1.00 94.88 85 LEU A O 1
ATOM 667 N N . GLU A 1 86 ? -0.565 1.204 -1.943 1.00 97.06 86 GLU A N 1
ATOM 668 C CA . GLU A 1 86 ? -1.326 1.347 -3.191 1.00 97.06 86 GLU A CA 1
ATOM 669 C C . GLU A 1 86 ? -1.007 0.231 -4.190 1.00 97.06 86 GLU A C 1
ATOM 671 O O . GLU A 1 86 ? -1.899 -0.434 -4.717 1.00 97.06 86 GLU A O 1
ATOM 676 N N . TYR A 1 87 ? 0.279 -0.058 -4.383 1.00 97.38 87 TYR A N 1
ATOM 677 C CA . TYR A 1 87 ? 0.695 -1.163 -5.236 1.00 97.38 87 TYR A CA 1
ATOM 678 C C . TYR A 1 87 ? 0.202 -2.521 -4.718 1.00 97.38 87 TYR A C 1
ATOM 680 O O . TYR A 1 87 ? -0.225 -3.368 -5.500 1.00 97.38 87 TYR A O 1
ATOM 688 N N . ALA A 1 88 ? 0.220 -2.742 -3.403 1.00 94.44 88 ALA A N 1
ATOM 689 C CA . ALA A 1 88 ? -0.282 -3.977 -2.814 1.00 94.44 88 ALA A CA 1
ATOM 690 C C . ALA A 1 88 ? -1.796 -4.157 -3.053 1.00 94.44 88 ALA A C 1
ATOM 692 O O . ALA A 1 88 ? -2.237 -5.267 -3.352 1.00 94.44 88 ALA A O 1
ATOM 693 N N . GLN A 1 89 ? -2.583 -3.077 -2.998 1.00 95.00 89 GLN A N 1
ATOM 694 C CA . GLN A 1 89 ? -4.007 -3.098 -3.356 1.00 95.00 89 GLN A CA 1
ATOM 695 C C . GLN A 1 89 ? -4.221 -3.447 -4.839 1.00 95.00 89 GLN A C 1
ATOM 697 O O . GLN A 1 89 ? -5.086 -4.256 -5.164 1.00 95.00 89 GLN A O 1
ATOM 702 N N . TYR A 1 90 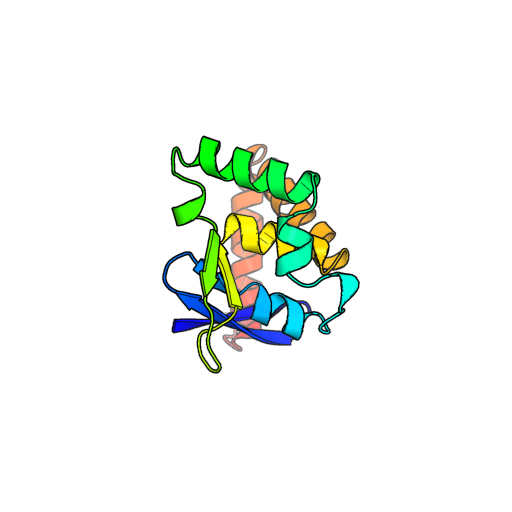? -3.388 -2.916 -5.739 1.00 96.62 90 TYR A N 1
ATOM 703 C CA . TYR A 1 90 ? -3.403 -3.291 -7.160 1.00 96.62 90 TYR A CA 1
ATOM 704 C C . TYR A 1 90 ? -3.074 -4.782 -7.390 1.00 96.62 90 TYR A C 1
ATOM 706 O O . TYR A 1 90 ? -3.634 -5.446 -8.275 1.00 96.62 90 TYR A O 1
ATOM 714 N N . LEU A 1 91 ? -2.170 -5.342 -6.581 1.00 95.00 91 LEU A N 1
ATOM 715 C CA . LEU A 1 91 ? -1.831 -6.763 -6.640 1.00 95.00 91 LEU A CA 1
ATOM 716 C C . LEU A 1 91 ? -2.992 -7.652 -6.172 1.00 95.00 91 LEU A C 1
ATOM 718 O O . LEU A 1 91 ? -3.248 -8.671 -6.818 1.00 95.00 91 LEU A O 1
ATOM 722 N N . SER A 1 92 ? -3.712 -7.257 -5.116 1.00 90.94 92 SER A N 1
ATOM 723 C CA . SER A 1 92 ? -4.769 -8.055 -4.486 1.00 90.94 92 SER A CA 1
ATOM 724 C C . SER A 1 92 ? -6.047 -7.239 -4.221 1.00 90.94 92 SER A C 1
ATOM 726 O O . SER A 1 92 ? -6.074 -6.430 -3.291 1.00 90.94 92 SER A O 1
ATOM 728 N N . PRO A 1 93 ? -7.146 -7.507 -4.955 1.00 91.50 93 PRO A N 1
ATOM 729 C CA . PRO A 1 93 ? -8.449 -6.904 -4.672 1.00 91.50 93 PRO A CA 1
ATOM 730 C C . PRO A 1 93 ? -8.939 -7.162 -3.240 1.00 91.50 93 PRO A C 1
ATOM 732 O O . PRO A 1 93 ? -9.498 -6.267 -2.614 1.00 91.50 93 PRO A O 1
ATOM 735 N N . ASP A 1 94 ? -8.666 -8.346 -2.684 1.00 89.06 94 ASP A N 1
ATOM 736 C CA . ASP A 1 94 ? -9.013 -8.665 -1.294 1.00 89.06 94 ASP A CA 1
ATOM 737 C C . ASP A 1 94 ? -8.285 -7.745 -0.305 1.00 89.06 94 ASP A C 1
ATOM 739 O O . ASP A 1 94 ? -8.883 -7.285 0.669 1.00 89.06 94 ASP A O 1
ATOM 743 N N . LEU A 1 95 ? -7.010 -7.416 -0.565 1.00 87.44 95 LEU A N 1
ATOM 744 C CA . LEU A 1 95 ? -6.296 -6.416 0.233 1.00 87.44 95 LEU A CA 1
ATOM 745 C C . LEU A 1 95 ? -6.961 -5.049 0.117 1.00 87.44 95 LEU A C 1
ATOM 747 O O . LEU A 1 95 ? -7.146 -4.389 1.135 1.00 87.44 95 LEU A O 1
ATOM 751 N N . ALA A 1 96 ? -7.330 -4.635 -1.096 1.00 92.38 96 ALA A N 1
ATOM 752 C CA . ALA A 1 96 ? -7.995 -3.355 -1.321 1.00 92.38 96 ALA A CA 1
ATOM 753 C C . ALA A 1 96 ? -9.295 -3.245 -0.508 1.00 92.38 96 ALA A C 1
ATOM 755 O O . ALA A 1 96 ? -9.529 -2.243 0.167 1.00 92.38 96 ALA A O 1
ATOM 756 N N . VAL A 1 97 ? -10.102 -4.311 -0.471 1.00 94.62 97 VAL A N 1
ATOM 757 C CA . VAL A 1 97 ? -11.316 -4.366 0.359 1.00 94.62 97 VAL A CA 1
ATOM 758 C C . VAL A 1 97 ? -10.985 -4.222 1.847 1.00 94.62 97 VAL A C 1
ATOM 760 O O . VAL A 1 97 ? -11.653 -3.464 2.552 1.00 94.62 97 VAL A O 1
ATOM 763 N N . GLN A 1 98 ? -9.945 -4.899 2.337 1.00 91.06 98 GLN A N 1
ATOM 764 C CA . GLN A 1 98 ? -9.544 -4.808 3.745 1.00 91.06 98 GLN A CA 1
ATOM 765 C C . GLN A 1 98 ? -9.006 -3.419 4.114 1.00 91.06 98 GLN A C 1
ATOM 767 O O . GLN A 1 98 ? -9.316 -2.908 5.190 1.00 91.06 98 GLN A O 1
ATOM 772 N N . VAL A 1 99 ? -8.233 -2.782 3.231 1.00 90.06 99 VAL A N 1
ATOM 773 C CA . VAL A 1 99 ? -7.733 -1.413 3.433 1.00 90.06 99 VAL A CA 1
ATOM 774 C C . VAL A 1 99 ? -8.898 -0.426 3.485 1.00 90.06 99 VAL A C 1
ATOM 776 O O . VAL A 1 99 ? -8.985 0.360 4.430 1.00 90.06 99 VAL A O 1
ATOM 779 N N . ASN A 1 100 ? -9.835 -0.523 2.538 1.00 95.44 100 ASN A N 1
ATOM 780 C CA . ASN A 1 100 ? -11.045 0.298 2.526 1.00 95.44 100 ASN A CA 1
ATOM 781 C C . ASN A 1 100 ? -11.858 0.121 3.809 1.00 95.44 100 ASN A C 1
ATOM 783 O O . ASN A 1 100 ? -12.289 1.101 4.410 1.00 95.44 100 ASN A O 1
ATOM 787 N N . ARG A 1 101 ? -12.019 -1.122 4.273 1.00 94.75 101 ARG A N 1
ATOM 788 C CA . ARG A 1 101 ? -12.700 -1.415 5.533 1.00 94.75 101 ARG A CA 1
ATOM 789 C C . ARG A 1 101 ? -12.028 -0.719 6.719 1.00 94.75 101 ARG A C 1
ATOM 791 O O . ARG A 1 101 ? -12.726 -0.089 7.501 1.00 94.75 101 ARG A O 1
ATOM 798 N N . VAL A 1 102 ? -10.702 -0.798 6.849 1.00 92.94 102 VAL A N 1
ATOM 799 C CA . VAL A 1 102 ? -9.970 -0.142 7.952 1.00 92.94 102 VAL A CA 1
ATOM 800 C C . VAL A 1 102 ? -10.121 1.380 7.897 1.00 92.94 102 VAL A C 1
ATOM 802 O O . VAL A 1 102 ? -10.298 2.016 8.935 1.00 92.94 102 VAL A O 1
ATOM 805 N N . PHE A 1 103 ? -10.086 1.969 6.700 1.00 94.94 103 PHE A N 1
ATOM 806 C CA . PHE A 1 103 ? -10.327 3.401 6.524 1.00 94.94 103 PHE A CA 1
ATOM 807 C C . PHE A 1 103 ? -11.742 3.803 6.969 1.00 94.94 103 PHE A C 1
ATOM 809 O O . PHE A 1 103 ? -11.897 4.752 7.734 1.00 94.94 103 PHE A O 1
ATOM 816 N N . LEU A 1 104 ? -12.769 3.055 6.556 1.00 95.94 104 LEU A N 1
ATOM 817 C CA . LEU A 1 104 ? -14.155 3.311 6.957 1.00 95.94 104 LEU A CA 1
ATOM 818 C C . LEU A 1 104 ? -14.369 3.105 8.463 1.00 95.94 104 LEU A C 1
ATOM 820 O O . LEU A 1 104 ? -14.983 3.950 9.109 1.00 95.94 104 LEU A O 1
ATOM 824 N N . GLU A 1 105 ? -13.803 2.042 9.044 1.00 94.38 105 GLU A N 1
ATOM 825 C CA . GLU A 1 105 ? -13.843 1.804 10.493 1.00 94.38 105 GLU A CA 1
ATOM 826 C C . GLU A 1 105 ? -13.257 2.991 11.269 1.00 94.38 105 GLU A C 1
ATOM 828 O O . GLU A 1 105 ? -13.787 3.355 12.319 1.00 94.38 105 GLU A O 1
ATOM 833 N N . ARG A 1 106 ? -12.197 3.627 10.750 1.00 95.31 106 ARG A N 1
ATOM 834 C CA . ARG A 1 106 ? -11.600 4.811 11.373 1.00 95.31 106 ARG A CA 1
ATOM 835 C C . ARG A 1 106 ? -12.538 6.020 11.350 1.00 95.31 106 ARG A C 1
ATOM 837 O O . ARG A 1 106 ? -12.615 6.730 12.348 1.00 95.31 106 ARG A O 1
ATOM 844 N N . LEU A 1 107 ? -13.260 6.239 10.252 1.00 96.62 107 LEU A N 1
ATOM 845 C CA . LEU A 1 107 ? -14.243 7.324 10.163 1.00 96.62 107 LEU A CA 1
ATOM 846 C C . LEU A 1 107 ? -15.408 7.117 11.144 1.00 96.62 107 LEU A C 1
ATOM 848 O O . LEU A 1 107 ? -15.854 8.069 11.782 1.00 96.62 107 LEU A O 1
ATOM 852 N N . GLU A 1 108 ? -15.870 5.876 11.316 1.00 96.12 108 GLU A N 1
ATOM 853 C CA . GLU A 1 108 ? -16.893 5.537 12.316 1.00 96.12 108 GLU A CA 1
ATOM 854 C C . GLU A 1 108 ? -16.409 5.803 13.749 1.00 96.12 108 GLU A C 1
ATOM 856 O O . GLU A 1 108 ? -17.153 6.333 14.572 1.00 96.12 108 GLU A O 1
ATOM 861 N N . GLU A 1 109 ? -15.160 5.442 14.048 1.00 95.38 109 GLU A N 1
ATOM 862 C CA . GLU A 1 109 ? -14.526 5.681 15.349 1.00 95.38 109 GLU A CA 1
ATOM 863 C C . GLU A 1 109 ? -14.339 7.179 15.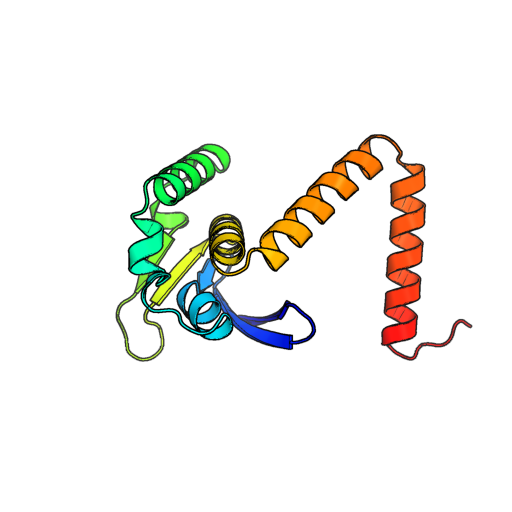644 1.00 95.38 109 GLU A C 1
ATOM 865 O O . GLU A 1 109 ? -14.457 7.597 16.793 1.00 95.38 109 GLU A O 1
ATOM 870 N N . GLU A 1 110 ? -14.073 8.001 14.626 1.00 94.06 110 GLU A N 1
ATOM 871 C CA . GLU A 1 110 ? -13.986 9.460 14.778 1.00 94.06 110 GLU A CA 1
ATOM 872 C C . GLU A 1 110 ? -15.355 10.101 15.033 1.00 94.06 110 GLU A C 1
ATOM 874 O O . GLU A 1 110 ? -15.453 11.043 15.820 1.00 94.06 110 GLU A O 1
ATOM 879 N N . ALA A 1 111 ? -16.421 9.563 14.434 1.00 95.56 111 ALA A N 1
ATOM 880 C CA . ALA A 1 111 ? -17.792 10.000 14.693 1.00 95.56 111 ALA A CA 1
ATOM 881 C C . ALA A 1 111 ? -18.331 9.518 16.054 1.00 95.56 111 ALA A C 1
ATOM 883 O O . ALA A 1 111 ? -19.206 10.161 16.635 1.00 95.56 111 ALA A O 1
ATOM 884 N N . ASN A 1 112 ? -17.818 8.396 16.568 1.00 95.50 112 ASN A N 1
ATOM 885 C CA . ASN A 1 112 ? -18.207 7.816 17.850 1.00 95.50 112 ASN A CA 1
ATOM 886 C C . ASN A 1 112 ? -16.971 7.397 18.676 1.00 95.50 112 ASN A C 1
ATOM 888 O O . ASN A 1 112 ? -16.532 6.245 18.600 1.00 95.50 112 ASN A O 1
ATOM 892 N N . PRO A 1 113 ? -16.438 8.291 19.530 1.00 92.12 113 PRO A N 1
ATOM 893 C CA . PRO A 1 113 ? -15.256 7.997 20.341 1.00 92.12 113 PRO A CA 1
ATOM 894 C C . PRO A 1 113 ? -15.405 6.792 21.287 1.00 92.12 113 PRO A C 1
ATOM 896 O O . PRO A 1 113 ? -14.422 6.099 21.554 1.00 92.12 113 PRO A O 1
ATOM 899 N N . GLU A 1 114 ? -16.615 6.487 21.774 1.00 95.25 114 GLU A N 1
ATOM 900 C CA . GLU A 1 114 ? -16.851 5.296 22.608 1.00 95.25 114 GLU A CA 1
ATOM 901 C C . GLU A 1 114 ? -16.652 4.000 21.812 1.00 95.25 114 GLU A C 1
ATOM 903 O O . GLU A 1 114 ? -16.110 3.019 22.331 1.00 95.25 114 GLU A O 1
ATOM 908 N N . LEU A 1 115 ? -17.022 4.003 20.527 1.00 94.69 115 LEU A N 1
ATOM 909 C CA . LEU A 1 115 ? -16.783 2.875 19.629 1.00 94.69 115 LEU A CA 1
ATOM 910 C C . LEU A 1 115 ? -15.282 2.611 19.455 1.00 94.69 115 LEU A C 1
ATOM 912 O O . LEU A 1 115 ? -14.871 1.449 19.439 1.00 94.69 115 LEU A O 1
ATOM 916 N N . ALA A 1 116 ? -14.463 3.666 19.393 1.00 93.38 116 ALA A N 1
ATOM 917 C CA . ALA A 1 116 ? -13.007 3.545 19.323 1.00 93.38 116 ALA A CA 1
ATOM 918 C C . ALA A 1 116 ? -12.430 2.847 20.565 1.00 93.38 116 ALA A C 1
ATOM 920 O O . ALA A 1 116 ? -11.592 1.948 20.443 1.00 93.38 116 ALA A O 1
ATOM 921 N N . LEU A 1 117 ? -12.915 3.208 21.761 1.00 94.56 117 LEU A N 1
ATOM 922 C CA . LEU A 1 117 ? -12.511 2.565 23.016 1.00 94.56 117 LEU A CA 1
ATOM 923 C C . LEU A 1 117 ? -12.912 1.087 23.040 1.00 94.56 117 LEU A C 1
ATOM 925 O O . LEU A 1 117 ? -12.073 0.228 23.320 1.00 94.56 117 LEU A O 1
ATOM 929 N N . LYS A 1 118 ? -14.165 0.783 22.683 1.00 95.25 118 LYS A N 1
ATOM 930 C CA . LYS A 1 118 ? -14.687 -0.588 22.649 1.00 95.25 118 LYS A CA 1
ATOM 931 C C . LYS A 1 118 ? -13.899 -1.473 21.679 1.00 95.25 118 LYS A C 1
ATOM 933 O O . LYS A 1 118 ? -13.400 -2.525 22.076 1.00 95.25 118 LYS A O 1
ATOM 938 N N . ARG A 1 119 ? -13.714 -1.032 20.429 1.00 92.88 119 ARG A N 1
ATOM 939 C CA . ARG A 1 119 ? -12.922 -1.764 19.422 1.00 92.88 119 ARG A CA 1
ATOM 940 C C . ARG A 1 119 ? -11.468 -1.928 19.865 1.00 92.88 119 ARG A C 1
ATOM 942 O O . ARG A 1 119 ? -10.872 -2.981 19.648 1.00 92.88 119 ARG A O 1
ATOM 949 N N . GLY A 1 120 ? -10.890 -0.915 20.512 1.00 92.44 120 GLY A N 1
ATOM 950 C CA . GLY A 1 120 ? -9.553 -0.992 21.102 1.00 92.44 120 GLY A CA 1
ATOM 951 C C . GLY A 1 120 ? -9.429 -2.104 22.150 1.00 92.44 120 GLY A C 1
ATOM 952 O O . GLY A 1 120 ? -8.496 -2.907 22.080 1.00 92.44 120 GLY A O 1
ATOM 953 N N . GLN A 1 121 ? -10.393 -2.194 23.070 1.00 93.44 121 GLN A N 1
ATOM 954 C CA . GLN A 1 121 ? -10.460 -3.256 24.079 1.00 93.44 121 GLN A CA 1
ATOM 955 C C . GLN A 1 121 ? -10.623 -4.637 23.434 1.00 93.44 121 GLN A C 1
ATOM 957 O O . GLN A 1 121 ? -9.847 -5.542 23.730 1.00 93.44 121 GLN A O 1
ATOM 962 N N . GLU A 1 122 ? -11.553 -4.789 22.488 1.00 92.31 122 GLU A N 1
ATOM 963 C CA . GLU A 1 122 ? -11.774 -6.051 21.768 1.00 92.31 122 GLU A CA 1
ATOM 964 C C . GLU A 1 122 ? -10.506 -6.530 21.042 1.00 92.31 122 GLU A C 1
ATOM 966 O O . GLU A 1 122 ? -10.122 -7.699 21.152 1.00 92.31 122 GLU A O 1
ATOM 971 N N . ARG A 1 123 ? -9.802 -5.626 20.343 1.00 90.38 123 ARG A N 1
ATOM 972 C CA . ARG A 1 123 ? -8.516 -5.929 19.689 1.00 90.38 123 ARG A CA 1
ATOM 973 C C . ARG A 1 123 ? -7.462 -6.381 20.706 1.00 90.38 123 ARG A C 1
ATOM 975 O O . ARG A 1 123 ? -6.717 -7.320 20.417 1.00 90.38 123 ARG A O 1
ATOM 982 N N . ALA A 1 124 ? -7.399 -5.751 21.882 1.00 89.75 124 ALA A N 1
ATOM 983 C CA . ALA A 1 124 ? -6.474 -6.133 22.948 1.00 89.75 124 ALA A CA 1
ATOM 984 C C . ALA A 1 124 ? -6.783 -7.538 23.488 1.00 89.75 124 ALA A C 1
ATOM 986 O O . ALA A 1 124 ? -5.888 -8.385 23.505 1.00 89.75 124 ALA A O 1
ATOM 987 N N . THR A 1 125 ? -8.049 -7.821 23.815 1.00 90.88 125 THR A N 1
ATOM 988 C CA . THR A 1 125 ? -8.501 -9.141 24.278 1.00 90.88 125 THR A CA 1
ATOM 989 C C . THR A 1 125 ? -8.206 -10.230 23.246 1.00 90.88 125 THR A C 1
ATOM 991 O O . THR A 1 125 ? -7.646 -11.274 23.579 1.00 90.88 125 THR A O 1
ATOM 994 N N . LEU A 1 126 ? -8.505 -9.989 21.963 1.00 86.31 126 LEU A N 1
ATOM 995 C CA . LEU A 1 126 ? -8.166 -10.920 20.880 1.00 86.31 126 LEU A CA 1
ATOM 996 C C . LEU A 1 126 ? -6.652 -11.144 20.765 1.00 86.31 126 LEU A C 1
ATOM 998 O O . LEU A 1 126 ? -6.208 -12.262 20.495 1.00 86.31 126 LEU A O 1
ATOM 1002 N N . GLY A 1 127 ? -5.858 -10.091 20.968 1.00 85.00 127 GLY A N 1
ATOM 1003 C CA . GLY A 1 127 ? -4.401 -10.156 20.982 1.00 85.00 127 GLY A CA 1
ATOM 1004 C C . GLY A 1 127 ? -3.844 -10.984 22.143 1.00 85.00 127 GLY A C 1
ATOM 1005 O O . GLY A 1 127 ? -2.880 -11.724 21.943 1.00 85.00 127 GLY A O 1
ATOM 1006 N N . TRP A 1 128 ? -4.441 -10.898 23.334 1.00 86.50 128 TRP A N 1
ATOM 1007 C CA . TRP A 1 128 ? -4.056 -11.704 24.499 1.00 86.50 128 TRP A CA 1
ATOM 1008 C C . TRP A 1 128 ? -4.402 -13.177 24.315 1.00 86.50 128 TRP A C 1
ATOM 1010 O O . TRP A 1 128 ? -3.516 -14.020 24.472 1.00 86.50 128 TRP A O 1
ATOM 1020 N N . LYS A 1 129 ? -5.620 -13.469 23.835 1.00 84.81 129 LYS A N 1
ATOM 1021 C CA . LYS A 1 129 ? -6.048 -14.831 23.479 1.00 84.81 129 LYS A CA 1
ATOM 1022 C C . LYS A 1 129 ? -5.102 -15.477 22.470 1.00 84.81 129 LYS A C 1
ATOM 1024 O O . LYS A 1 129 ? -4.652 -16.599 22.672 1.00 84.81 129 LYS A O 1
ATOM 1029 N N . ARG A 1 130 ? -4.707 -14.744 21.419 1.00 80.00 130 ARG A N 1
ATOM 1030 C CA . ARG A 1 130 ? -3.725 -15.230 20.428 1.00 80.00 130 ARG A CA 1
ATOM 1031 C C . ARG A 1 130 ? -2.353 -15.553 21.026 1.00 80.00 130 ARG A C 1
ATOM 1033 O O . ARG A 1 130 ? -1.635 -16.370 20.465 1.00 80.00 130 ARG A O 1
ATOM 1040 N N . LYS A 1 131 ? -1.974 -14.902 22.129 1.00 80.19 131 LYS A N 1
ATOM 1041 C CA . LYS A 1 131 ? -0.694 -15.108 22.825 1.00 80.19 131 LYS A CA 1
ATOM 1042 C C . LYS A 1 131 ? -0.775 -16.159 23.937 1.00 80.19 131 LYS A C 1
ATOM 1044 O O . LYS A 1 131 ? 0.212 -16.326 24.647 1.00 80.19 131 LYS A O 1
ATOM 1049 N N . GLY A 1 132 ? -1.920 -16.826 24.112 1.00 76.75 132 GLY A N 1
ATOM 1050 C CA . GLY A 1 132 ? -2.123 -17.806 25.183 1.00 76.75 132 GLY A CA 1
ATOM 1051 C C . GLY A 1 132 ? -1.996 -17.210 26.587 1.00 76.75 132 GLY A C 1
ATOM 1052 O O . GLY A 1 132 ? -1.687 -17.928 27.532 1.00 76.75 132 GLY A O 1
ATOM 1053 N N . LYS A 1 133 ? -2.166 -15.889 26.729 1.00 68.31 133 LYS A N 1
ATOM 1054 C CA . LYS A 1 133 ? -2.296 -15.263 28.043 1.00 68.31 133 LYS A CA 1
ATOM 1055 C C . LYS A 1 133 ? -3.766 -15.353 28.419 1.00 68.31 133 LYS A C 1
ATOM 1057 O O . LYS A 1 133 ? -4.555 -14.562 27.908 1.00 68.31 133 LYS A O 1
ATOM 1062 N N . ASP A 1 134 ? -4.106 -16.336 29.244 1.00 56.44 134 ASP A N 1
ATOM 1063 C CA . ASP A 1 134 ? -5.418 -16.386 29.878 1.00 56.44 134 ASP A CA 1
ATOM 1064 C C . ASP A 1 134 ? -5.572 -15.196 30.827 1.00 56.44 134 ASP A C 1
ATOM 1066 O O . ASP A 1 134 ? -4.619 -14.781 31.500 1.00 56.44 134 ASP A O 1
ATOM 1070 N N . ASP A 1 135 ? -6.774 -14.625 30.809 1.00 57.81 135 ASP A N 1
ATOM 1071 C CA . ASP A 1 135 ? -7.182 -13.509 31.650 1.00 57.81 135 ASP A CA 1
ATOM 1072 C C . ASP A 1 135 ? -6.966 -13.899 33.129 1.00 57.81 135 ASP A C 1
ATOM 1074 O O . ASP A 1 135 ? -7.473 -14.923 33.589 1.00 57.81 135 ASP A O 1
ATOM 1078 N N . LYS A 1 136 ? -6.159 -13.116 33.857 1.00 44.81 136 LYS A N 1
ATOM 1079 C CA . LYS A 1 136 ? -6.082 -13.182 35.324 1.00 44.81 136 LYS A CA 1
ATOM 1080 C C . LYS A 1 136 ? -7.168 -12.319 35.940 1.00 44.81 136 LYS A C 1
ATOM 1082 O O . LYS A 1 136 ? -7.359 -11.196 35.422 1.00 44.81 136 LYS A O 1
#

Sequence (136 aa):
MEKLIVFNGHSMNISQDGEMISLTDLWKACGADDSKRPAFWVRQEEAVGFIKATAKFFKCDLKSLLKTAKGRYSGGTWAHVQIALEYAQYLSPDLAVQVNRVFLERLEEEANPELALKRGQERATLGWKRKGKDDK

Radius of gyration: 17.62 Å; chains: 1; bounding box: 40×36×52 Å

pLDDT: mean 87.5, std 14.27, range [43.09, 98.12]